Protein AF-A0A8S3XCD2-F1 (afdb_monomer_lite)

Structure (mmCIF, N/CA/C/O backbone):
data_AF-A0A8S3XCD2-F1
#
_entry.id   AF-A0A8S3XCD2-F1
#
loop_
_atom_site.group_PDB
_atom_site.id
_atom_site.type_symbol
_atom_site.label_atom_id
_atom_site.label_alt_id
_atom_site.label_comp_id
_atom_site.label_asym_id
_atom_site.label_entity_id
_atom_site.label_seq_id
_atom_site.pdbx_PDB_ins_code
_atom_site.Cartn_x
_atom_site.Cartn_y
_atom_site.Cartn_z
_atom_site.occupancy
_atom_site.B_iso_or_equiv
_atom_site.auth_seq_id
_atom_site.auth_comp_id
_atom_site.auth_asym_id
_atom_site.auth_atom_id
_atom_site.pdbx_PDB_model_num
ATOM 1 N N . MET A 1 1 ? -32.727 -1.364 23.562 1.00 34.19 1 MET A N 1
ATOM 2 C CA . MET A 1 1 ? -31.476 -1.686 22.849 1.00 34.19 1 MET A CA 1
ATOM 3 C C . MET A 1 1 ? -31.464 -0.753 21.650 1.00 34.19 1 MET A C 1
ATOM 5 O O . MET A 1 1 ? -32.323 -0.919 20.804 1.00 34.19 1 MET A O 1
ATOM 9 N N . LYS A 1 2 ? -30.705 0.352 21.694 1.00 28.16 2 LYS A N 1
ATOM 10 C CA . LYS A 1 2 ? -30.687 1.339 20.599 1.00 28.16 2 LYS A CA 1
ATOM 11 C C . LYS A 1 2 ? -29.719 0.829 19.532 1.00 28.16 2 LYS A C 1
ATOM 13 O O . LYS A 1 2 ? -28.586 0.501 19.878 1.00 28.16 2 LYS A O 1
ATOM 18 N N . ASP A 1 3 ? -30.205 0.712 18.304 1.00 31.66 3 ASP A N 1
ATOM 19 C CA . ASP A 1 3 ? -29.471 0.215 17.145 1.00 31.66 3 ASP A CA 1
ATOM 20 C C . ASP A 1 3 ? -28.191 1.015 16.894 1.00 31.66 3 ASP A C 1
ATOM 22 O O . ASP A 1 3 ? -28.205 2.239 16.789 1.00 31.66 3 ASP A O 1
ATOM 26 N N . ILE A 1 4 ? -27.075 0.298 16.776 1.00 45.28 4 ILE A N 1
ATOM 27 C CA . ILE A 1 4 ? -25.728 0.841 16.529 1.00 45.28 4 ILE A CA 1
ATOM 28 C C . ILE A 1 4 ? -25.536 1.148 15.019 1.00 45.28 4 ILE A C 1
ATOM 30 O O . ILE A 1 4 ? -24.448 1.471 14.561 1.00 45.28 4 ILE A O 1
ATOM 34 N N . HIS A 1 5 ? -26.605 1.102 14.217 1.00 49.56 5 HIS A N 1
ATOM 35 C CA . HIS A 1 5 ? -26.546 1.196 12.753 1.00 49.56 5 HIS A CA 1
ATOM 36 C C . HIS A 1 5 ? -26.761 2.602 12.170 1.00 49.56 5 HIS A C 1
ATOM 38 O O . HIS A 1 5 ? -26.759 2.752 10.955 1.00 49.56 5 HIS A O 1
ATOM 44 N N . GLN A 1 6 ? -26.908 3.655 12.981 1.00 43.69 6 GLN A N 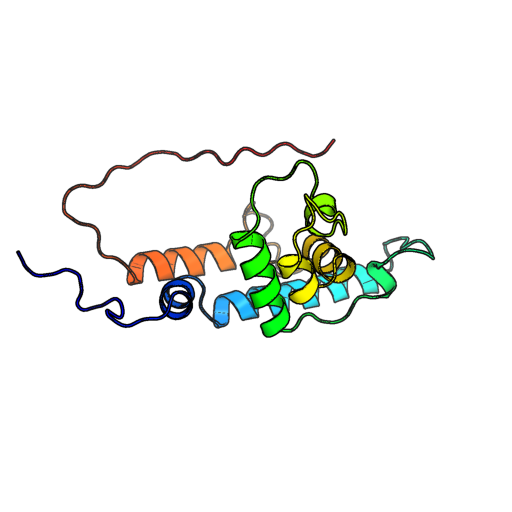1
ATOM 45 C CA . GLN A 1 6 ? -27.165 5.003 12.442 1.00 43.69 6 GLN A CA 1
ATOM 46 C C . GLN A 1 6 ? -25.947 5.708 11.811 1.00 43.69 6 GLN A C 1
ATOM 48 O O . GLN A 1 6 ? -26.102 6.822 11.320 1.00 43.69 6 GLN A O 1
ATOM 53 N N . GLY A 1 7 ? -24.757 5.095 11.798 1.00 53.38 7 GLY A N 1
ATOM 54 C CA . GLY A 1 7 ? -23.523 5.756 11.343 1.00 53.38 7 GLY A CA 1
ATOM 55 C C . GLY A 1 7 ? -22.753 5.076 10.214 1.00 53.38 7 GLY A C 1
ATOM 56 O O . GLY A 1 7 ? -21.821 5.675 9.691 1.00 53.38 7 GLY A O 1
ATOM 57 N N . ILE A 1 8 ? -23.112 3.855 9.816 1.00 56.59 8 ILE A N 1
ATOM 58 C CA . ILE A 1 8 ? -22.428 3.164 8.720 1.00 56.59 8 ILE A CA 1
ATOM 59 C C . ILE A 1 8 ? -23.480 2.873 7.663 1.00 56.59 8 ILE A C 1
ATOM 61 O O . ILE A 1 8 ? -24.450 2.175 7.945 1.00 56.59 8 ILE A O 1
ATOM 65 N N . MET A 1 9 ? -23.312 3.498 6.497 1.00 59.66 9 MET A N 1
ATOM 66 C CA . MET A 1 9 ? -24.279 3.566 5.401 1.00 59.66 9 MET A CA 1
ATOM 67 C C . MET A 1 9 ? -24.998 2.226 5.215 1.00 59.66 9 MET A C 1
ATOM 69 O O . MET A 1 9 ? -24.391 1.272 4.740 1.00 59.66 9 MET A O 1
ATOM 73 N N . ALA A 1 10 ? -26.270 2.130 5.616 1.00 66.94 10 ALA A N 1
ATOM 74 C CA . ALA A 1 10 ? -27.035 0.880 5.524 1.00 66.94 10 ALA A CA 1
ATOM 75 C C . ALA A 1 10 ? -27.162 0.381 4.068 1.00 66.94 10 ALA A C 1
ATOM 77 O O . ALA A 1 10 ? -27.310 -0.816 3.844 1.00 66.94 10 ALA A O 1
ATOM 78 N N . ASP A 1 11 ? -26.996 1.300 3.111 1.00 79.25 11 ASP A N 1
ATOM 79 C CA . ASP A 1 11 ? -27.058 1.074 1.665 1.00 79.25 11 ASP A CA 1
ATOM 80 C C . ASP A 1 11 ? -25.707 1.339 0.958 1.00 79.25 11 ASP A C 1
ATOM 82 O O . ASP A 1 11 ? -25.666 1.598 -0.245 1.00 79.25 11 ASP A O 1
ATOM 86 N N . GLY A 1 12 ? -24.594 1.325 1.703 1.00 80.94 12 GLY A N 1
ATOM 87 C CA . GLY A 1 12 ? -23.257 1.572 1.159 1.00 80.94 12 GLY A CA 1
ATOM 88 C C . GLY A 1 12 ? -22.750 0.435 0.270 1.00 80.94 12 GLY A C 1
ATOM 89 O O . GLY A 1 12 ? -23.035 -0.745 0.483 1.00 80.94 12 GLY A O 1
ATOM 90 N N . THR A 1 13 ? -21.946 0.771 -0.730 1.00 90.56 13 THR A N 1
ATOM 91 C CA . THR A 1 13 ? -21.155 -0.201 -1.488 1.00 90.56 13 THR A CA 1
ATOM 92 C C . THR A 1 13 ? -19.961 -0.683 -0.655 1.00 90.56 13 THR A C 1
ATOM 94 O O . THR A 1 13 ? -19.510 0.025 0.245 1.00 90.56 13 THR A O 1
ATOM 97 N N . PRO A 1 14 ? -19.358 -1.850 -0.962 1.00 88.25 14 PRO A N 1
ATOM 98 C CA . PRO A 1 14 ? -18.128 -2.294 -0.297 1.00 88.25 14 PRO A CA 1
ATOM 99 C C . PRO A 1 14 ? -16.991 -1.260 -0.315 1.00 88.25 14 PRO A C 1
ATOM 101 O O . PRO A 1 14 ? -16.168 -1.247 0.599 1.00 88.25 14 PRO A O 1
ATOM 104 N N . LEU A 1 15 ? -16.947 -0.399 -1.340 1.00 87.69 15 LEU A N 1
ATOM 105 C CA . LEU A 1 15 ? -15.977 0.688 -1.426 1.00 87.69 15 LEU A CA 1
ATOM 106 C C . LEU A 1 15 ? -16.259 1.774 -0.383 1.00 87.69 15 LEU A C 1
ATOM 108 O O . LEU A 1 15 ? -15.326 2.188 0.294 1.00 87.69 15 LEU A O 1
ATOM 112 N N . ASP A 1 16 ? -17.523 2.153 -0.181 1.00 89.38 16 ASP A N 1
ATOM 113 C CA . ASP A 1 16 ? -17.901 3.169 0.812 1.00 89.38 16 ASP A CA 1
ATOM 114 C C . ASP A 1 16 ? -17.467 2.751 2.225 1.00 89.38 16 ASP A C 1
ATOM 116 O O . ASP A 1 16 ? -16.927 3.553 2.983 1.00 89.38 16 ASP A O 1
ATOM 120 N N . TYR A 1 17 ? -17.618 1.466 2.572 1.00 89.38 17 TYR A N 1
ATOM 121 C CA . TYR A 1 17 ? -17.127 0.942 3.852 1.00 89.38 17 TYR A CA 1
ATOM 122 C C . TYR A 1 17 ? -15.596 0.930 3.942 1.00 89.38 17 TYR A C 1
ATOM 124 O O . TYR A 1 17 ? -15.047 1.177 5.015 1.00 89.38 17 TYR A O 1
ATOM 132 N N . LEU A 1 18 ? -14.894 0.627 2.845 1.00 89.44 18 LEU A N 1
ATOM 133 C CA . LEU A 1 18 ? -13.431 0.665 2.815 1.00 89.44 18 LEU A CA 1
ATOM 134 C C . LEU A 1 18 ? -12.920 2.095 3.020 1.00 89.44 18 LEU A C 1
ATOM 136 O O . LEU A 1 18 ? -11.981 2.296 3.788 1.00 89.44 18 LEU A O 1
ATOM 140 N N . GLU A 1 19 ? -13.552 3.075 2.376 1.00 91.75 19 GLU A N 1
ATOM 141 C CA . GLU A 1 19 ? -13.152 4.485 2.409 1.00 91.75 19 GLU A CA 1
ATOM 142 C C . GLU A 1 19 ? -13.337 5.144 3.783 1.00 91.75 19 GLU A C 1
ATOM 144 O O . GLU A 1 19 ? -12.657 6.128 4.072 1.00 91.75 19 GLU A O 1
ATOM 149 N N . VAL A 1 20 ? -14.152 4.563 4.675 1.00 91.88 20 VAL A N 1
ATOM 150 C CA . VAL A 1 20 ? -14.210 4.958 6.098 1.00 91.88 20 VAL A CA 1
ATOM 151 C C . VAL A 1 20 ? -12.853 4.777 6.786 1.00 91.88 20 VAL A C 1
ATOM 153 O O . VAL A 1 20 ? -12.458 5.596 7.613 1.00 91.88 20 VAL A O 1
ATOM 156 N N . PHE A 1 21 ? -12.123 3.711 6.450 1.00 92.06 21 PHE A N 1
ATOM 157 C CA . PHE A 1 21 ? -10.842 3.383 7.082 1.00 92.06 21 PHE A CA 1
ATOM 158 C C . PHE A 1 21 ? -9.650 3.798 6.222 1.00 92.06 21 PHE A C 1
ATOM 160 O O . PHE A 1 21 ? -8.670 4.337 6.732 1.00 92.06 21 PHE A O 1
ATOM 167 N N . MET A 1 22 ? -9.736 3.549 4.919 1.00 93.69 22 MET A N 1
ATOM 168 C CA . MET A 1 22 ? -8.720 3.837 3.916 1.00 93.69 22 MET A CA 1
ATOM 169 C C . MET A 1 22 ? -9.206 4.987 3.038 1.00 93.69 22 MET A C 1
ATOM 171 O O . MET A 1 22 ? -9.646 4.796 1.908 1.00 93.69 22 MET A O 1
ATOM 175 N N . THR A 1 23 ? -9.149 6.189 3.598 1.00 94.94 23 THR A N 1
ATOM 176 C CA . THR A 1 23 ? -9.623 7.404 2.937 1.00 94.94 23 THR A CA 1
ATOM 177 C C . THR A 1 23 ? -8.805 7.725 1.685 1.00 94.94 23 THR A C 1
ATOM 179 O O . THR A 1 23 ? -7.650 7.310 1.543 1.00 94.94 23 THR A O 1
ATOM 182 N N . PHE A 1 24 ? -9.374 8.556 0.806 1.00 95.25 24 PHE A N 1
ATOM 183 C CA . PHE A 1 24 ? -8.659 9.115 -0.344 1.00 95.25 24 PHE A CA 1
ATOM 184 C C . PHE A 1 24 ? -7.30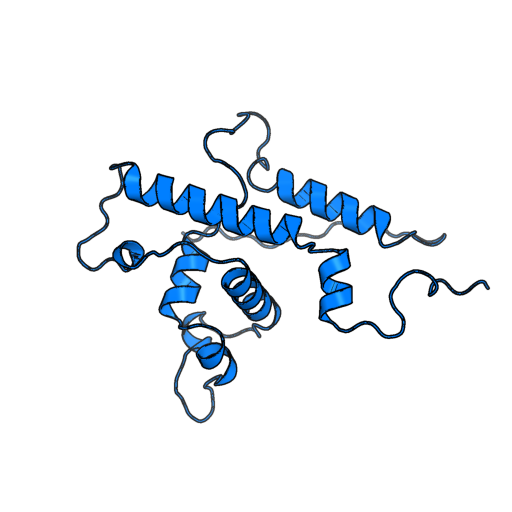3 9.719 0.050 1.00 95.25 24 PHE A C 1
ATOM 186 O O . PHE A 1 24 ? -6.308 9.471 -0.621 1.00 95.25 24 PHE A O 1
ATOM 193 N N . ASP A 1 25 ? -7.245 10.462 1.158 1.00 95.44 25 ASP A N 1
ATOM 194 C CA . ASP A 1 25 ? -6.017 11.084 1.666 1.00 95.44 25 ASP A CA 1
ATOM 195 C C . ASP A 1 25 ? -4.938 10.050 2.040 1.00 95.44 25 ASP A C 1
ATOM 197 O O . ASP A 1 25 ? -3.762 10.230 1.716 1.00 95.44 25 ASP A O 1
ATOM 201 N N . ILE A 1 26 ? -5.323 8.928 2.657 1.00 96.62 26 ILE A N 1
ATOM 202 C CA . ILE A 1 26 ? -4.398 7.823 2.946 1.00 96.62 26 ILE A CA 1
ATOM 203 C C . ILE A 1 26 ? -3.852 7.241 1.642 1.00 96.62 26 ILE A C 1
ATOM 205 O O . ILE A 1 26 ? -2.639 7.091 1.494 1.00 96.62 26 ILE A O 1
ATOM 209 N N . VAL A 1 27 ? -4.722 6.941 0.675 1.00 97.19 27 VAL A N 1
ATOM 210 C CA . VAL A 1 27 ? -4.304 6.358 -0.610 1.00 97.19 27 VAL A CA 1
ATOM 211 C C . VAL A 1 27 ? -3.428 7.332 -1.397 1.00 97.19 27 VAL A C 1
ATOM 213 O O . VAL A 1 27 ? -2.407 6.922 -1.951 1.00 97.19 27 VAL A O 1
ATOM 216 N N . GLN A 1 28 ? -3.773 8.618 -1.394 1.00 97.69 28 GLN A N 1
ATOM 217 C CA . GLN A 1 28 ? -2.985 9.675 -2.019 1.00 97.69 28 GLN A CA 1
ATOM 218 C C . GLN A 1 28 ? -1.612 9.810 -1.353 1.00 97.69 28 GLN A C 1
ATOM 220 O O . GLN A 1 28 ? -0.606 9.856 -2.053 1.00 97.69 28 GLN A O 1
ATOM 225 N N . THR A 1 29 ? -1.539 9.729 -0.021 1.00 97.06 29 THR A N 1
ATOM 226 C CA . THR A 1 29 ? -0.259 9.703 0.705 1.00 97.06 29 THR A CA 1
ATOM 227 C C . THR A 1 29 ? 0.619 8.542 0.222 1.00 97.06 29 THR A C 1
ATOM 229 O O . THR A 1 29 ? 1.798 8.734 -0.062 1.00 97.06 29 THR A O 1
ATOM 232 N N . ILE A 1 30 ? 0.058 7.337 0.062 1.00 97.69 30 ILE A N 1
ATOM 233 C CA . ILE A 1 30 ? 0.811 6.173 -0.439 1.00 97.69 30 ILE A CA 1
ATOM 234 C C . ILE A 1 30 ? 1.307 6.419 -1.872 1.00 97.69 30 ILE A C 1
ATOM 236 O O . ILE A 1 30 ? 2.438 6.057 -2.201 1.00 97.69 30 ILE A O 1
ATOM 240 N N . VAL A 1 31 ? 0.483 7.027 -2.731 1.00 98.31 31 VAL A N 1
ATOM 241 C CA . VAL A 1 31 ? 0.861 7.396 -4.105 1.00 98.31 31 VAL A CA 1
ATOM 242 C C . VAL A 1 31 ? 2.034 8.370 -4.106 1.00 98.31 31 VAL A C 1
ATOM 244 O O . VAL A 1 31 ? 3.035 8.113 -4.780 1.00 98.31 31 VAL A O 1
ATOM 247 N N . ASP A 1 32 ? 1.925 9.453 -3.343 1.00 97.56 32 ASP A N 1
ATOM 248 C CA . ASP A 1 32 ? 2.915 10.525 -3.309 1.00 97.56 32 ASP A CA 1
ATOM 249 C C . ASP A 1 32 ? 4.254 10.002 -2.796 1.00 97.56 32 ASP A C 1
ATOM 251 O O . ASP A 1 32 ? 5.275 10.174 -3.462 1.00 97.56 32 ASP A O 1
ATOM 255 N N . GLN A 1 33 ? 4.245 9.255 -1.687 1.00 96.94 33 GLN A N 1
ATOM 256 C CA . GLN A 1 33 ? 5.466 8.691 -1.109 1.00 96.94 33 GLN A CA 1
ATOM 257 C C . GLN A 1 33 ? 6.087 7.605 -1.993 1.00 96.94 33 GLN A C 1
ATOM 259 O O . GLN A 1 33 ? 7.305 7.552 -2.145 1.00 96.94 33 GLN A O 1
ATOM 264 N N . THR A 1 34 ? 5.278 6.773 -2.654 1.00 97.38 34 THR A N 1
ATOM 265 C CA . THR A 1 34 ? 5.776 5.779 -3.623 1.00 97.38 34 THR A CA 1
ATOM 266 C C . THR A 1 34 ? 6.452 6.450 -4.822 1.00 97.38 34 THR A C 1
ATOM 268 O O . THR A 1 34 ? 7.517 6.017 -5.265 1.00 97.38 34 THR A O 1
ATOM 271 N N . ASN A 1 35 ? 5.853 7.515 -5.358 1.00 97.25 35 ASN A N 1
ATOM 272 C CA . ASN A 1 35 ? 6.424 8.255 -6.482 1.00 97.25 35 ASN A CA 1
ATOM 273 C C . ASN A 1 35 ? 7.685 9.018 -6.081 1.00 97.25 35 ASN A C 1
ATOM 275 O O . ASN A 1 35 ? 8.673 8.980 -6.813 1.00 97.25 35 ASN A O 1
ATOM 279 N N . HIS A 1 36 ? 7.662 9.660 -4.914 1.00 95.38 36 HIS A N 1
ATOM 280 C CA . HIS A 1 36 ? 8.805 10.367 -4.358 1.00 95.38 36 HIS A CA 1
ATOM 281 C C . HIS A 1 36 ? 9.991 9.420 -4.137 1.00 95.38 36 HIS A C 1
ATOM 283 O O . HIS A 1 36 ? 11.083 9.667 -4.651 1.00 95.38 36 HIS A O 1
ATOM 289 N N . TYR A 1 37 ? 9.748 8.270 -3.502 1.00 94.31 37 TYR A N 1
ATOM 290 C CA . TYR A 1 37 ? 10.763 7.239 -3.313 1.00 94.31 37 TYR A CA 1
ATOM 291 C C . TYR A 1 37 ? 11.328 6.723 -4.631 1.00 94.31 37 TYR A C 1
ATOM 293 O O . TYR A 1 37 ? 12.536 6.564 -4.763 1.00 94.31 37 TYR A O 1
ATOM 301 N N . ALA A 1 38 ? 10.480 6.470 -5.629 1.00 93.31 38 ALA A N 1
ATOM 302 C CA . ALA A 1 38 ? 10.963 6.030 -6.929 1.00 93.31 38 ALA A CA 1
ATOM 303 C C . ALA A 1 38 ? 11.867 7.086 -7.586 1.00 93.31 38 ALA A C 1
ATOM 305 O O . ALA A 1 38 ? 12.894 6.727 -8.157 1.00 93.31 38 ALA A O 1
ATOM 306 N N . CYS A 1 39 ? 11.538 8.376 -7.467 1.00 91.00 39 CYS A N 1
ATOM 307 C CA . CYS A 1 39 ? 12.409 9.456 -7.929 1.00 91.00 39 CYS A CA 1
ATOM 308 C C . CYS A 1 39 ? 13.750 9.458 -7.183 1.00 91.00 39 CYS A C 1
ATOM 310 O O . CYS A 1 39 ? 14.789 9.462 -7.841 1.00 91.00 39 CYS A O 1
ATOM 312 N N . GLN A 1 40 ? 13.745 9.387 -5.847 1.00 89.00 40 GLN A N 1
ATOM 313 C CA . GLN A 1 40 ? 14.967 9.291 -5.037 1.00 89.00 40 GLN A CA 1
ATOM 314 C C . GLN A 1 40 ? 15.808 8.075 -5.459 1.00 89.00 40 GLN A C 1
ATOM 316 O O . GLN A 1 40 ? 16.967 8.205 -5.842 1.00 89.00 40 GLN A O 1
ATOM 321 N N . HIS A 1 41 ? 15.200 6.892 -5.480 1.00 86.44 41 HIS A N 1
ATOM 322 C CA . HIS A 1 41 ? 15.861 5.619 -5.750 1.00 86.44 41 HIS A CA 1
ATOM 323 C C . HIS A 1 41 ? 16.407 5.510 -7.184 1.00 86.44 41 HIS A C 1
ATOM 325 O O . HIS A 1 41 ? 17.414 4.843 -7.405 1.00 86.44 41 HIS A O 1
ATOM 331 N N . LEU A 1 42 ? 15.763 6.130 -8.178 1.00 84.56 42 LEU A N 1
ATOM 332 C CA . LEU A 1 42 ? 16.221 6.086 -9.574 1.00 84.56 42 LEU A CA 1
ATOM 333 C C . LEU A 1 42 ? 17.200 7.216 -9.924 1.00 84.56 42 LEU A C 1
ATOM 335 O O . LEU A 1 42 ? 18.028 7.031 -10.812 1.00 84.56 42 LEU A O 1
ATOM 339 N N . THR A 1 43 ? 17.127 8.362 -9.241 1.00 75.81 43 THR A N 1
ATOM 340 C CA . THR A 1 43 ? 17.940 9.553 -9.558 1.00 75.81 43 THR A CA 1
ATOM 341 C C . THR A 1 43 ? 19.214 9.639 -8.720 1.00 75.81 43 THR A C 1
ATOM 343 O O . THR A 1 43 ? 20.185 10.248 -9.158 1.00 75.81 43 THR A O 1
ATOM 346 N N . ALA A 1 44 ? 19.262 9.008 -7.541 1.00 68.19 44 ALA A N 1
ATOM 347 C CA . ALA A 1 44 ? 20.367 9.153 -6.588 1.00 68.19 44 ALA A CA 1
ATOM 348 C C . ALA A 1 44 ? 21.735 8.602 -7.051 1.00 68.19 44 ALA A C 1
ATOM 350 O O . ALA A 1 44 ? 22.666 8.595 -6.254 1.00 68.19 44 ALA A O 1
ATOM 351 N N . GLY A 1 45 ? 21.889 8.115 -8.290 1.00 58.16 45 GLY A N 1
ATOM 352 C CA . GLY A 1 45 ? 23.180 7.717 -8.881 1.00 58.16 45 GLY A CA 1
ATOM 353 C C . GLY A 1 45 ? 23.896 6.527 -8.219 1.00 58.16 45 GLY A C 1
ATOM 354 O O . GLY A 1 45 ? 24.857 6.009 -8.774 1.00 58.16 45 GLY A O 1
ATOM 355 N N . ASN A 1 46 ? 23.408 6.057 -7.070 1.00 56.34 46 ASN A N 1
ATOM 356 C CA . ASN A 1 46 ? 24.060 5.075 -6.204 1.00 56.34 46 ASN A CA 1
ATOM 357 C C . ASN A 1 46 ? 23.569 3.638 -6.424 1.00 56.34 46 ASN A C 1
ATOM 359 O O . ASN A 1 46 ? 23.838 2.758 -5.608 1.00 56.34 46 ASN A O 1
ATOM 363 N N . ILE A 1 47 ? 22.825 3.385 -7.502 1.00 65.69 47 ILE A N 1
ATOM 364 C CA . ILE A 1 47 ? 22.290 2.058 -7.807 1.00 65.69 47 ILE A CA 1
ATOM 365 C C . ILE A 1 47 ? 22.719 1.675 -9.213 1.00 65.69 47 ILE A C 1
ATOM 367 O O . ILE A 1 47 ? 22.311 2.308 -10.187 1.00 65.69 47 ILE A O 1
ATOM 371 N N . ASP A 1 48 ? 23.510 0.606 -9.309 1.00 67.56 48 ASP A N 1
ATOM 372 C CA . ASP A 1 48 ? 23.814 -0.053 -10.576 1.00 67.56 48 ASP A CA 1
ATOM 373 C C . ASP A 1 48 ? 22.553 -0.768 -11.077 1.00 67.56 48 ASP A C 1
ATOM 375 O O . ASP A 1 48 ? 22.273 -1.942 -10.809 1.00 67.56 48 ASP A O 1
ATOM 379 N N . VAL A 1 49 ? 21.697 0.005 -11.737 1.00 77.06 49 VAL A N 1
ATOM 380 C CA . VAL A 1 49 ? 20.509 -0.510 -12.394 1.00 77.06 49 VAL A CA 1
ATOM 381 C C . VAL A 1 49 ? 20.973 -1.143 -13.699 1.00 77.06 49 VAL A C 1
ATOM 383 O O . VAL A 1 49 ? 21.057 -0.474 -14.729 1.00 77.06 49 VAL A O 1
ATOM 386 N N . GLY A 1 50 ? 21.251 -2.448 -13.646 1.00 80.50 50 GLY A N 1
ATOM 387 C CA . GLY A 1 50 ? 21.716 -3.202 -14.807 1.00 80.50 50 GLY A CA 1
ATOM 388 C C . GLY A 1 50 ? 20.881 -2.924 -16.071 1.00 80.50 50 GLY A C 1
ATOM 389 O O . GLY A 1 50 ? 19.683 -2.627 -15.985 1.00 80.50 50 GLY A O 1
ATOM 390 N N . PRO A 1 51 ? 21.470 -3.045 -17.271 1.00 78.69 51 PRO A N 1
ATOM 391 C CA . PRO A 1 51 ? 20.887 -2.537 -18.519 1.00 78.69 51 PRO A CA 1
ATOM 392 C C . PRO A 1 51 ? 19.517 -3.142 -18.869 1.00 78.69 51 PRO A C 1
ATOM 394 O O . PRO A 1 51 ? 18.713 -2.514 -19.547 1.00 78.69 51 PRO A O 1
ATOM 397 N N . GLN A 1 52 ? 19.226 -4.349 -18.379 1.00 84.31 52 GLN A N 1
ATOM 398 C CA . GLN A 1 52 ? 17.959 -5.062 -18.597 1.00 84.31 52 GLN A CA 1
ATOM 399 C C . GLN A 1 52 ? 16.964 -4.903 -17.436 1.00 84.31 52 GLN A C 1
ATOM 401 O O . GLN A 1 52 ? 15.943 -5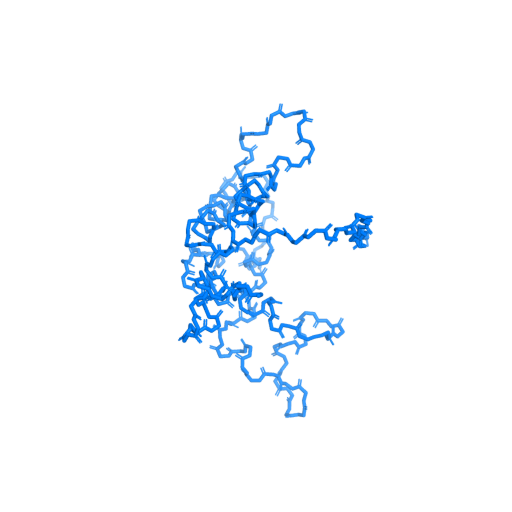.592 -17.369 1.00 84.31 52 GLN A O 1
ATOM 406 N N . SER A 1 53 ? 17.258 -4.023 -16.478 1.00 86.50 53 SER A N 1
ATOM 407 C CA . SER A 1 53 ? 16.392 -3.808 -15.330 1.00 86.50 53 SER A CA 1
ATOM 408 C C . SER A 1 53 ? 15.056 -3.223 -15.757 1.00 86.50 53 SER A C 1
ATOM 410 O O . SER A 1 53 ? 14.955 -2.250 -16.502 1.00 86.50 53 SER A O 1
ATOM 412 N N . ARG A 1 54 ? 13.988 -3.772 -15.187 1.00 87.06 54 ARG A N 1
ATOM 413 C CA . ARG A 1 54 ? 12.634 -3.262 -15.402 1.00 87.06 54 ARG A CA 1
ATOM 414 C C . ARG A 1 54 ? 12.389 -1.910 -14.745 1.00 87.06 54 ARG A C 1
ATOM 416 O O . ARG A 1 54 ? 11.391 -1.279 -15.077 1.00 87.06 54 ARG A O 1
ATOM 423 N N . LEU A 1 55 ? 13.277 -1.480 -13.848 1.00 88.19 55 LEU A N 1
ATOM 424 C CA . LEU A 1 55 ? 13.222 -0.164 -13.213 1.00 88.19 55 LEU A CA 1
ATOM 425 C C . LEU A 1 55 ? 13.278 0.974 -14.244 1.00 88.19 55 LEU A C 1
ATOM 427 O O . LEU A 1 55 ? 12.623 1.988 -14.042 1.00 88.19 55 LEU A O 1
ATOM 431 N N . HIS A 1 56 ? 13.932 0.756 -15.392 1.00 85.81 56 HIS A N 1
ATOM 432 C CA . HIS A 1 56 ? 13.954 1.703 -16.517 1.00 85.81 56 HIS A CA 1
ATOM 433 C C . HIS A 1 56 ? 12.565 1.992 -17.106 1.00 85.81 56 HIS A C 1
ATOM 435 O O . HIS A 1 56 ? 12.356 3.023 -17.732 1.00 85.81 56 HIS A O 1
ATOM 441 N N . ASN A 1 57 ? 11.591 1.103 -16.889 1.00 89.69 57 ASN A N 1
ATOM 442 C CA . ASN A 1 57 ? 10.208 1.280 -17.341 1.00 89.69 57 ASN A CA 1
ATOM 443 C C . ASN A 1 57 ? 9.307 1.919 -16.272 1.00 89.69 57 ASN A C 1
ATOM 445 O O . ASN A 1 57 ? 8.078 1.861 -16.397 1.00 89.69 57 ASN A O 1
ATOM 449 N N . TRP A 1 58 ? 9.883 2.462 -15.193 1.00 93.81 58 TRP A N 1
ATOM 450 C CA . TRP A 1 58 ? 9.104 3.129 -14.161 1.00 93.81 58 TRP A CA 1
ATOM 451 C C . TRP A 1 58 ? 8.331 4.319 -14.730 1.00 93.81 58 TRP A C 1
ATOM 453 O O . TRP A 1 58 ? 8.818 5.085 -15.558 1.00 93.81 58 TRP A O 1
ATOM 463 N N . LYS A 1 59 ? 7.097 4.463 -14.253 1.00 95.44 59 LYS A N 1
ATOM 464 C CA . LYS A 1 59 ? 6.232 5.614 -14.497 1.00 95.44 59 LYS A CA 1
ATOM 465 C C . LYS A 1 59 ? 5.537 5.967 -13.185 1.00 95.44 59 LYS A C 1
ATOM 467 O O . LYS A 1 59 ? 5.192 5.025 -12.454 1.00 95.44 59 LYS A O 1
ATOM 472 N N . PRO A 1 60 ? 5.282 7.257 -12.904 1.00 97.31 60 PRO A N 1
ATOM 473 C CA . PRO A 1 60 ? 4.538 7.661 -11.719 1.00 97.31 60 PRO A CA 1
ATOM 474 C C . PRO A 1 60 ? 3.225 6.886 -11.593 1.00 97.31 60 PRO A C 1
ATOM 476 O O . PRO A 1 60 ? 2.527 6.649 -12.580 1.00 97.31 60 PRO A O 1
ATOM 479 N N . VAL A 1 61 ? 2.937 6.412 -10.388 1.00 98.25 61 VAL A N 1
ATOM 480 C CA . VAL A 1 61 ? 1.701 5.724 -10.032 1.00 98.25 61 VAL A CA 1
ATOM 481 C C . VAL A 1 61 ? 0.600 6.758 -9.877 1.00 98.25 61 VAL A C 1
ATOM 483 O O . VAL A 1 61 ? 0.803 7.803 -9.265 1.00 98.25 61 VAL A O 1
ATOM 486 N N . THR A 1 62 ? -0.567 6.467 -10.439 1.00 98.38 62 THR A N 1
ATOM 487 C CA . THR A 1 62 ? -1.776 7.277 -10.239 1.00 98.38 62 THR A CA 1
ATOM 488 C C . THR A 1 62 ? -2.618 6.725 -9.092 1.00 98.38 62 THR A C 1
ATOM 490 O O . THR A 1 62 ? -2.526 5.542 -8.762 1.00 98.38 62 THR A O 1
ATOM 493 N N . ILE A 1 63 ? -3.518 7.537 -8.536 1.00 97.75 63 ILE A N 1
ATOM 494 C CA . ILE A 1 63 ? -4.456 7.080 -7.500 1.00 97.75 63 ILE A CA 1
ATOM 495 C C . ILE A 1 63 ? -5.314 5.890 -7.952 1.00 97.75 63 ILE A C 1
ATOM 497 O O . ILE A 1 63 ? -5.464 4.918 -7.218 1.00 97.75 63 ILE A O 1
ATOM 501 N N . ASN A 1 64 ? -5.784 5.890 -9.203 1.00 97.12 64 ASN A N 1
ATOM 502 C CA . ASN A 1 64 ? -6.542 4.769 -9.765 1.00 97.12 64 ASN A CA 1
ATOM 503 C C . ASN A 1 64 ? -5.693 3.490 -9.872 1.00 97.12 64 ASN A C 1
ATOM 505 O O . ASN A 1 64 ? -6.174 2.391 -9.598 1.00 97.12 64 ASN A O 1
ATOM 509 N N . GLU A 1 65 ? -4.419 3.606 -10.263 1.00 97.62 65 GLU A N 1
ATOM 510 C CA . GLU A 1 65 ? -3.507 2.457 -10.243 1.00 97.62 65 GLU A CA 1
ATOM 511 C C . GLU A 1 65 ? -3.266 1.945 -8.822 1.00 97.62 65 GLU A C 1
ATOM 513 O O . GLU A 1 65 ? -3.215 0.731 -8.633 1.00 97.62 65 GLU A O 1
ATOM 518 N N . MET A 1 66 ? -3.161 2.835 -7.831 1.00 97.94 66 MET A N 1
ATOM 519 C CA . MET A 1 66 ? -2.978 2.441 -6.436 1.00 97.94 66 MET A CA 1
ATOM 520 C C . MET A 1 66 ? -4.210 1.720 -5.880 1.00 97.94 66 MET A C 1
ATOM 522 O O . MET A 1 66 ? -4.059 0.659 -5.283 1.00 97.94 66 MET A O 1
ATOM 526 N N . TYR A 1 67 ? -5.427 2.200 -6.156 1.00 96.19 67 TYR A N 1
ATOM 527 C CA . TYR A 1 67 ? -6.652 1.476 -5.793 1.00 96.19 67 TYR A CA 1
ATOM 528 C C . TYR A 1 67 ? -6.706 0.083 -6.424 1.00 96.19 67 TYR A C 1
ATOM 530 O O . TYR A 1 67 ? -6.981 -0.896 -5.737 1.00 96.19 67 TYR A O 1
ATOM 538 N N . LYS A 1 68 ? -6.372 -0.042 -7.716 1.00 96.12 68 LYS A N 1
ATOM 539 C CA . LYS A 1 68 ? -6.281 -1.351 -8.387 1.00 96.12 68 LYS A CA 1
ATOM 540 C C . LYS A 1 68 ? -5.225 -2.251 -7.749 1.00 96.12 68 LYS A C 1
ATOM 542 O O . LYS A 1 68 ? -5.464 -3.444 -7.584 1.00 96.12 68 LYS A O 1
ATOM 547 N N . PHE A 1 69 ? -4.067 -1.697 -7.399 1.00 96.50 69 PHE A N 1
ATOM 548 C CA . PHE A 1 69 ? -2.997 -2.425 -6.723 1.00 96.50 69 PHE A CA 1
ATOM 549 C C . PHE A 1 69 ? -3.450 -2.944 -5.351 1.00 96.50 69 PHE A C 1
ATOM 551 O O . PHE A 1 69 ? -3.305 -4.133 -5.075 1.00 96.50 69 PHE A O 1
ATOM 558 N N . LEU A 1 70 ? -4.054 -2.089 -4.522 1.00 95.00 70 LEU A N 1
ATOM 559 C CA . LEU A 1 70 ? -4.565 -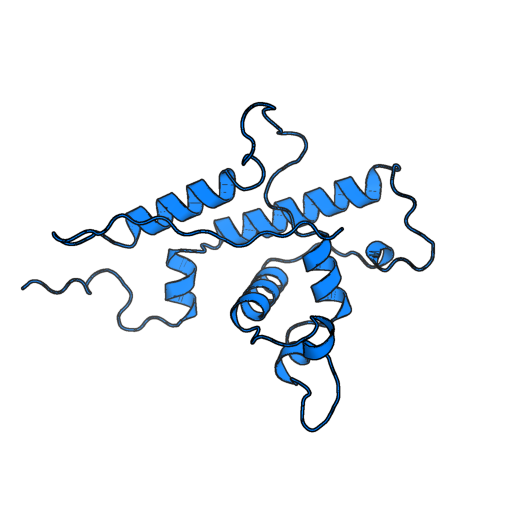2.446 -3.196 1.00 95.00 70 LEU A CA 1
ATOM 560 C C . LEU A 1 70 ? -5.721 -3.450 -3.280 1.00 95.00 70 LEU A C 1
ATOM 562 O O . LEU A 1 70 ? -5.736 -4.420 -2.526 1.00 95.00 70 LEU A O 1
ATOM 566 N N . ALA A 1 71 ? -6.629 -3.287 -4.245 1.00 93.81 71 ALA A N 1
ATOM 567 C CA . ALA A 1 71 ? -7.698 -4.246 -4.508 1.00 93.81 71 ALA A CA 1
ATOM 568 C C . ALA A 1 71 ? -7.144 -5.627 -4.886 1.00 93.81 71 ALA A C 1
ATOM 570 O O . ALA A 1 71 ? -7.646 -6.640 -4.406 1.00 93.81 71 ALA A O 1
ATOM 571 N N . LEU A 1 72 ? -6.078 -5.688 -5.696 1.00 93.69 72 LEU A N 1
ATOM 572 C CA . LEU A 1 72 ? -5.400 -6.951 -5.990 1.00 93.69 72 LEU A CA 1
ATOM 573 C C . LEU A 1 72 ? -4.767 -7.558 -4.736 1.00 93.69 72 LEU A C 1
ATOM 575 O O . LEU A 1 72 ? -4.958 -8.746 -4.508 1.00 93.69 72 LEU A O 1
ATOM 579 N N . ILE A 1 73 ? -4.073 -6.768 -3.909 1.00 92.19 73 ILE A N 1
ATOM 580 C CA . ILE A 1 73 ? -3.495 -7.244 -2.639 1.00 92.19 73 ILE A CA 1
ATOM 581 C C . ILE A 1 73 ? -4.580 -7.812 -1.713 1.00 92.19 73 ILE A C 1
ATOM 583 O O . ILE A 1 73 ? -4.390 -8.889 -1.158 1.00 92.19 73 ILE A O 1
ATOM 587 N N . GLY A 1 74 ? -5.723 -7.132 -1.583 1.00 89.44 74 GLY A N 1
ATOM 588 C CA . GLY A 1 74 ? -6.847 -7.599 -0.765 1.00 89.44 74 GLY A CA 1
ATOM 589 C C . GLY A 1 74 ? -7.572 -8.820 -1.341 1.00 89.44 74 GLY A C 1
ATOM 590 O O . GLY A 1 74 ? -8.109 -9.628 -0.590 1.00 89.44 74 GLY A O 1
ATOM 591 N N . TRP A 1 75 ? -7.575 -8.983 -2.667 1.00 89.19 75 TRP A N 1
ATOM 592 C CA . TRP A 1 75 ? -8.208 -10.114 -3.352 1.00 89.19 75 TRP A CA 1
ATOM 593 C C . TRP A 1 75 ? -7.320 -11.366 -3.424 1.00 89.19 75 TRP A C 1
ATOM 595 O O . TRP A 1 75 ? -7.823 -12.475 -3.603 1.00 89.19 75 TRP A O 1
ATOM 605 N N . MET A 1 76 ? -5.997 -11.209 -3.333 1.00 85.81 76 MET A N 1
ATOM 606 C CA . MET A 1 76 ? -5.033 -12.292 -3.522 1.00 85.81 76 MET A CA 1
ATOM 607 C C . MET A 1 76 ? -5.284 -13.472 -2.568 1.00 85.81 76 MET A C 1
ATOM 609 O O . MET A 1 76 ? -5.065 -13.396 -1.362 1.00 85.81 76 MET A O 1
ATOM 613 N N . VAL A 1 77 ? -5.687 -14.608 -3.143 1.00 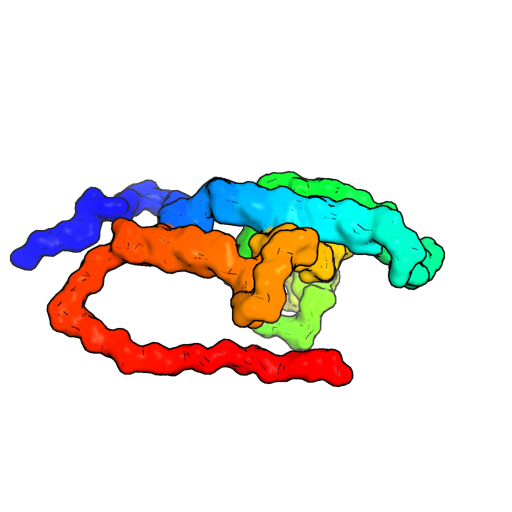81.25 77 VAL A N 1
ATOM 614 C CA . VAL A 1 77 ? -5.774 -15.905 -2.455 1.00 81.25 77 VAL A CA 1
ATOM 615 C C . VAL A 1 77 ? -4.415 -16.592 -2.423 1.00 81.25 77 VAL A C 1
ATOM 617 O O . VAL A 1 77 ? -3.670 -16.506 -3.388 1.00 81.25 77 VAL A O 1
ATOM 620 N N . LYS A 1 78 ? -4.098 -17.340 -1.363 1.00 81.56 78 LYS A N 1
ATOM 621 C CA . LYS A 1 78 ? -2.780 -17.974 -1.192 1.00 81.56 78 LYS A CA 1
ATOM 622 C C . LYS A 1 78 ? -2.395 -18.874 -2.382 1.00 81.56 78 LYS A C 1
ATOM 624 O O . LYS A 1 78 ? -2.875 -20.000 -2.495 1.00 81.56 78 LYS A O 1
ATOM 629 N N . LEU A 1 79 ? -1.474 -18.396 -3.221 1.00 83.12 79 LEU A N 1
ATOM 630 C CA . LEU A 1 79 ? -0.778 -19.179 -4.248 1.00 83.12 79 LEU A CA 1
ATOM 631 C C . LEU A 1 79 ? 0.695 -19.411 -3.871 1.00 83.12 79 LEU A C 1
ATOM 633 O O . LEU A 1 79 ? 1.248 -18.626 -3.098 1.00 83.12 79 LEU A O 1
ATOM 637 N N . PRO A 1 80 ? 1.352 -20.460 -4.411 1.00 81.62 80 PRO A N 1
ATOM 638 C CA . PRO A 1 80 ? 2.741 -20.786 -4.075 1.00 81.62 80 PRO A CA 1
ATOM 639 C C . PRO A 1 80 ? 3.732 -19.663 -4.392 1.00 81.62 80 PRO A C 1
ATOM 641 O O . PRO A 1 80 ? 4.687 -19.453 -3.650 1.00 81.62 80 PRO A O 1
ATOM 644 N N . CYS A 1 81 ? 3.509 -18.938 -5.489 1.00 83.75 81 CYS A N 1
ATOM 645 C CA . CYS A 1 81 ? 4.362 -17.840 -5.913 1.00 83.75 81 CYS A CA 1
ATOM 646 C C . CYS A 1 81 ? 3.536 -16.649 -6.412 1.00 83.75 81 CYS A C 1
ATOM 648 O O . CYS A 1 81 ? 2.502 -16.810 -7.058 1.00 83.75 81 CYS A O 1
ATOM 650 N N . ILE A 1 82 ? 4.043 -15.431 -6.205 1.00 82.88 82 ILE A N 1
ATOM 651 C CA . ILE A 1 82 ? 3.424 -14.198 -6.717 1.00 82.88 82 ILE A CA 1
ATOM 652 C C . ILE A 1 82 ? 3.308 -14.174 -8.251 1.00 82.88 82 ILE A C 1
ATOM 654 O O . ILE A 1 82 ? 2.415 -13.545 -8.817 1.00 82.88 82 ILE A O 1
ATOM 658 N N . LEU A 1 83 ? 4.172 -14.923 -8.940 1.00 84.44 83 LEU A N 1
ATOM 659 C CA . LEU A 1 83 ? 4.127 -15.084 -10.392 1.00 84.44 83 LEU A CA 1
ATOM 660 C C . LEU A 1 83 ? 2.925 -15.918 -10.850 1.00 84.44 83 LEU A C 1
ATOM 662 O O . LEU A 1 83 ? 2.474 -15.772 -11.990 1.00 84.44 83 LEU A O 1
ATOM 666 N N . ASP A 1 84 ? 2.397 -16.775 -9.974 1.00 87.12 84 ASP A N 1
ATOM 667 C CA . ASP A 1 84 ? 1.335 -17.716 -10.317 1.00 87.12 84 ASP A CA 1
ATOM 668 C C . ASP A 1 84 ? 0.014 -17.001 -10.604 1.00 87.12 84 ASP A C 1
ATOM 670 O O . ASP A 1 84 ? -0.731 -17.430 -11.485 1.00 87.12 84 ASP A O 1
ATOM 674 N N . TYR A 1 85 ? -0.215 -15.839 -9.983 1.00 88.69 85 TYR A N 1
ATOM 675 C CA . TYR A 1 85 ? -1.407 -15.021 -10.218 1.00 88.69 85 TYR A CA 1
ATOM 676 C C . TYR A 1 85 ? -1.516 -14.500 -11.660 1.00 88.69 85 TYR A C 1
ATOM 678 O O . TYR A 1 85 ? -2.618 -14.252 -12.147 1.00 88.69 85 TYR A O 1
ATOM 686 N N . TRP A 1 86 ? -0.394 -14.380 -12.379 1.00 91.94 86 TRP A N 1
ATOM 687 C CA . TRP A 1 86 ? -0.364 -13.953 -13.784 1.00 91.94 86 TRP A CA 1
ATOM 688 C C . TRP A 1 86 ? -0.144 -15.110 -14.773 1.00 91.94 86 TRP A C 1
ATOM 690 O O . TRP A 1 86 ? 0.052 -14.862 -15.971 1.00 91.94 86 TRP A O 1
ATOM 700 N N . ARG A 1 87 ? -0.201 -16.377 -14.328 1.00 88.56 87 ARG A N 1
ATOM 701 C CA . ARG A 1 87 ? -0.110 -17.534 -15.236 1.00 88.56 87 ARG A CA 1
ATOM 702 C C . ARG A 1 87 ? -1.276 -17.550 -16.226 1.00 88.56 87 ARG A C 1
ATOM 704 O O . ARG A 1 87 ? -2.423 -17.251 -15.904 1.00 88.56 87 ARG A O 1
ATOM 711 N N . LYS A 1 88 ? -0.978 -17.957 -17.464 1.00 85.38 88 LYS A N 1
ATOM 712 C CA . LYS A 1 88 ? -1.958 -18.072 -18.560 1.00 85.38 88 LYS A CA 1
ATOM 713 C C . LYS A 1 88 ? -2.611 -19.459 -18.654 1.00 85.38 88 LYS A C 1
ATOM 715 O O . LYS A 1 88 ? -3.320 -19.725 -19.620 1.00 85.38 88 LYS A O 1
ATOM 720 N N . HIS A 1 89 ? -2.339 -20.351 -17.701 1.00 84.62 89 HIS A N 1
ATOM 721 C CA . HIS A 1 89 ? -2.815 -21.732 -17.754 1.00 84.62 89 HIS A CA 1
ATOM 722 C C . HIS A 1 89 ? -4.349 -21.787 -17.723 1.00 84.62 89 HIS A C 1
ATOM 724 O O . HIS A 1 89 ? -4.964 -21.081 -16.932 1.00 84.62 89 HIS A O 1
ATOM 730 N N . LYS A 1 90 ? -4.982 -22.630 -18.546 1.00 76.94 90 LYS A N 1
ATOM 731 C CA . LYS A 1 90 ? -6.454 -22.660 -18.659 1.00 76.94 90 LYS A CA 1
ATOM 732 C C . LYS A 1 90 ? -7.163 -23.110 -17.375 1.00 76.94 90 LYS A C 1
ATOM 734 O O . LYS A 1 90 ? -8.239 -22.611 -17.090 1.00 76.94 90 LYS A O 1
ATOM 739 N N . LEU A 1 91 ? -6.552 -24.020 -16.611 1.00 75.75 91 LEU A N 1
ATOM 740 C CA . LEU A 1 91 ? -7.145 -24.573 -15.380 1.00 75.75 91 LEU A CA 1
ATOM 741 C C . LEU A 1 91 ? -6.821 -23.770 -14.109 1.00 75.75 91 LEU A C 1
ATOM 743 O O . LEU A 1 91 ? -7.568 -23.838 -13.146 1.00 75.75 91 LEU A O 1
ATOM 747 N N . TYR A 1 92 ? -5.703 -23.038 -14.098 1.00 73.31 92 TYR A N 1
ATOM 748 C CA . TYR A 1 92 ? -5.150 -22.415 -12.879 1.00 73.31 92 TYR A CA 1
ATOM 749 C C . TYR A 1 92 ? -4.823 -20.931 -13.056 1.00 73.31 92 TYR A C 1
ATOM 751 O O . TYR A 1 92 ? -4.309 -20.286 -12.149 1.00 73.31 92 TYR A O 1
ATOM 759 N N . GLY A 1 93 ? -5.039 -20.391 -14.254 1.00 79.00 93 GLY A N 1
ATOM 760 C CA . GLY A 1 93 ? -4.839 -18.981 -14.526 1.00 79.00 93 GLY A CA 1
ATOM 761 C C . GLY A 1 93 ? -5.969 -18.176 -13.913 1.00 79.00 93 GLY A C 1
ATOM 762 O O . GLY A 1 93 ? -7.121 -18.598 -13.943 1.00 79.00 93 GLY A O 1
ATOM 763 N N . LEU A 1 94 ? -5.636 -16.992 -13.411 1.00 85.31 94 LEU A N 1
ATOM 764 C CA . LEU A 1 94 ? -6.593 -16.039 -12.865 1.00 85.31 94 LEU A CA 1
ATOM 765 C C . LEU A 1 94 ? -6.769 -14.917 -13.901 1.00 85.31 94 LEU A C 1
ATOM 767 O O . LEU A 1 94 ? -5.894 -14.055 -14.036 1.00 85.31 94 LEU A O 1
ATOM 771 N N . PRO A 1 95 ? -7.833 -14.935 -14.732 1.00 84.00 95 PRO A N 1
ATOM 772 C CA . PRO A 1 95 ? -8.003 -13.936 -15.786 1.00 84.00 95 PRO A CA 1
ATOM 773 C C . PRO A 1 95 ? -8.141 -12.520 -15.224 1.00 84.00 95 PRO A C 1
ATOM 775 O O . PRO A 1 95 ? -7.498 -11.614 -15.745 1.00 84.00 95 PRO A O 1
ATOM 778 N N . LEU A 1 96 ? -8.885 -12.365 -14.123 1.00 86.25 96 LEU A N 1
ATOM 779 C CA . LEU A 1 96 ? -9.178 -11.080 -13.484 1.00 86.25 96 LEU A CA 1
ATOM 780 C C . LEU A 1 96 ? -7.916 -10.278 -13.133 1.00 86.25 96 LEU A C 1
ATOM 782 O O . LEU A 1 96 ? -7.816 -9.095 -13.439 1.00 86.25 96 LEU A O 1
ATOM 786 N N . VAL A 1 97 ? -6.911 -10.925 -12.540 1.00 88.50 97 VAL A N 1
ATOM 787 C CA . VAL A 1 97 ? -5.679 -10.243 -12.112 1.00 88.50 97 VAL A CA 1
ATOM 788 C C . VAL A 1 97 ? -4.980 -9.570 -13.296 1.00 88.50 97 VAL A C 1
ATOM 790 O O . VAL A 1 97 ? -4.510 -8.436 -13.205 1.00 88.50 97 VAL A O 1
ATOM 793 N N . ARG A 1 98 ? -4.971 -10.250 -14.447 1.00 88.25 98 ARG A N 1
ATOM 794 C CA . ARG A 1 98 ? -4.323 -9.776 -15.674 1.00 88.25 98 ARG A CA 1
ATOM 795 C C . ARG A 1 98 ? -5.082 -8.631 -16.336 1.00 88.25 98 ARG A C 1
ATOM 797 O O . ARG A 1 98 ? -4.443 -7.811 -16.989 1.00 88.25 98 ARG A O 1
ATOM 804 N N . THR A 1 99 ? -6.408 -8.587 -16.194 1.00 91.44 99 THR A N 1
ATOM 805 C CA . THR A 1 99 ? -7.228 -7.494 -16.735 1.00 91.44 99 THR A CA 1
ATOM 806 C C . THR A 1 99 ? -7.140 -6.237 -15.877 1.00 91.44 99 THR A C 1
ATOM 808 O O . THR A 1 99 ? -7.247 -5.138 -16.409 1.00 91.44 99 THR A O 1
ATOM 811 N N . VAL A 1 100 ? -6.922 -6.382 -14.565 1.00 95.00 100 VAL A N 1
ATOM 812 C CA . VAL A 1 100 ? -6.816 -5.247 -13.634 1.00 95.00 100 VAL A CA 1
ATOM 813 C C . VAL A 1 100 ? -5.452 -4.562 -13.728 1.00 95.00 100 VAL A C 1
ATOM 815 O O . VAL A 1 100 ? -5.393 -3.338 -13.854 1.00 95.00 100 VAL A O 1
ATOM 818 N N . MET A 1 101 ? -4.354 -5.326 -13.680 1.00 95.50 101 MET A N 1
ATOM 819 C CA . MET A 1 101 ? -2.999 -4.773 -13.751 1.00 95.50 101 MET A CA 1
ATOM 820 C C . MET A 1 101 ? -2.014 -5.768 -14.389 1.00 95.50 101 MET A C 1
ATOM 822 O O . MET A 1 101 ? -1.989 -6.941 -14.012 1.00 95.50 101 MET A O 1
ATOM 826 N N . PRO A 1 102 ? -1.140 -5.342 -15.321 1.00 93.88 102 PRO A N 1
ATOM 827 C CA . PRO A 1 102 ? -0.090 -6.209 -15.852 1.00 93.88 102 PRO A CA 1
ATOM 828 C C . PRO A 1 102 ? 0.914 -6.629 -14.771 1.00 93.88 102 PRO A C 1
ATOM 830 O O . PRO A 1 102 ? 1.326 -5.798 -13.959 1.00 93.88 102 PRO A O 1
ATOM 833 N N . ARG A 1 103 ? 1.406 -7.878 -14.836 1.00 92.88 103 ARG A N 1
ATOM 834 C CA . ARG A 1 103 ? 2.389 -8.438 -13.879 1.00 92.88 103 ARG A CA 1
ATOM 835 C C . ARG A 1 103 ? 3.545 -7.485 -13.642 1.00 92.88 103 ARG A C 1
ATOM 837 O O . ARG A 1 103 ? 3.931 -7.210 -12.511 1.00 92.88 103 ARG A O 1
ATOM 844 N N . ASN A 1 104 ? 4.084 -6.966 -14.746 1.00 93.06 104 ASN A N 1
ATOM 845 C CA . ASN A 1 104 ? 5.297 -6.186 -14.667 1.00 93.06 104 ASN A CA 1
ATOM 846 C C . ASN A 1 104 ? 5.096 -4.861 -13.923 1.00 93.06 104 ASN A C 1
ATOM 848 O O . ASN A 1 104 ? 6.015 -4.412 -13.241 1.00 93.06 104 ASN A O 1
ATOM 852 N N . ARG A 1 105 ? 3.905 -4.263 -14.048 1.00 95.62 105 ARG A N 1
ATOM 853 C CA . ARG A 1 105 ? 3.530 -3.039 -13.341 1.00 95.62 105 ARG A CA 1
ATOM 854 C C . ARG A 1 105 ? 3.284 -3.324 -11.865 1.00 95.62 105 ARG A C 1
ATOM 856 O O . ARG A 1 105 ? 3.832 -2.608 -11.037 1.00 95.62 105 ARG A O 1
ATOM 863 N N . PHE A 1 106 ? 2.555 -4.396 -11.550 1.00 94.94 106 PHE A N 1
ATOM 864 C CA . PHE A 1 106 ? 2.289 -4.803 -10.170 1.00 94.94 106 PHE A CA 1
ATOM 865 C C . PHE A 1 106 ? 3.580 -5.030 -9.378 1.00 94.94 106 PHE A C 1
ATOM 867 O O . PHE A 1 106 ? 3.748 -4.465 -8.307 1.00 94.94 106 PHE A O 1
ATOM 874 N N . GLU A 1 107 ? 4.531 -5.790 -9.923 1.00 93.44 107 GLU A N 1
ATOM 875 C CA . GLU A 1 107 ? 5.815 -6.047 -9.255 1.00 93.44 107 GLU A CA 1
ATOM 876 C C . GLU A 1 107 ? 6.687 -4.791 -9.119 1.00 93.44 107 GLU A C 1
ATOM 878 O O . GLU A 1 107 ? 7.416 -4.662 -8.140 1.00 93.44 107 GLU A O 1
ATOM 883 N N . LEU A 1 108 ? 6.627 -3.861 -10.082 1.00 94.62 108 LEU A N 1
ATOM 884 C CA . LEU A 1 108 ? 7.344 -2.587 -9.972 1.00 94.62 108 LEU A CA 1
ATOM 885 C C . LEU A 1 108 ? 6.770 -1.727 -8.845 1.00 94.62 108 LEU A C 1
ATOM 887 O O . LEU A 1 108 ? 7.538 -1.208 -8.041 1.00 94.62 108 LEU A O 1
ATOM 891 N N . ILE A 1 109 ? 5.439 -1.619 -8.760 1.00 96.62 109 ILE A N 1
ATOM 892 C CA . ILE A 1 109 ? 4.769 -0.924 -7.652 1.00 96.62 109 ILE A CA 1
ATOM 893 C C . ILE A 1 109 ? 5.085 -1.633 -6.336 1.00 96.62 109 ILE A C 1
ATOM 895 O O . ILE A 1 109 ? 5.478 -0.980 -5.384 1.00 96.62 109 ILE A O 1
ATOM 899 N N . LEU A 1 110 ? 5.002 -2.964 -6.283 1.00 94.38 110 LEU A N 1
ATOM 900 C CA . LEU A 1 110 ? 5.328 -3.744 -5.089 1.00 94.38 110 LEU A CA 1
ATOM 901 C C . LEU A 1 110 ? 6.759 -3.486 -4.594 1.00 94.38 110 LEU A C 1
ATOM 903 O O . LEU A 1 110 ? 6.965 -3.380 -3.389 1.00 94.38 110 LEU A O 1
ATOM 907 N N . LYS A 1 111 ? 7.725 -3.379 -5.516 1.00 92.25 111 LYS A N 1
ATOM 908 C CA . LYS A 1 111 ? 9.138 -3.132 -5.204 1.00 92.25 111 LYS A CA 1
ATOM 909 C C . LYS A 1 111 ? 9.405 -1.704 -4.721 1.00 92.25 111 LYS A C 1
ATOM 911 O O . LYS A 1 111 ? 10.258 -1.523 -3.862 1.00 92.25 111 LYS A O 1
ATOM 916 N N . LEU A 1 112 ? 8.728 -0.712 -5.297 1.00 94.56 112 LEU A N 1
ATOM 917 C CA . LEU A 1 112 ? 8.977 0.711 -5.032 1.00 94.56 112 LEU A CA 1
ATOM 918 C C . LEU A 1 112 ? 7.938 1.352 -4.104 1.00 94.56 112 LEU A C 1
ATOM 920 O O . LEU A 1 112 ? 8.021 2.545 -3.833 1.00 94.56 112 LEU A O 1
ATOM 924 N N . ARG A 1 113 ? 6.953 0.590 -3.620 1.00 95.00 113 ARG A N 1
ATOM 925 C CA . ARG A 1 113 ? 5.938 1.098 -2.698 1.00 95.00 113 ARG A CA 1
ATOM 926 C C . ARG A 1 113 ? 6.614 1.654 -1.455 1.00 95.00 113 ARG A C 1
ATOM 928 O O . ARG A 1 113 ? 7.386 0.962 -0.789 1.00 95.00 113 ARG A O 1
ATOM 935 N N . HIS A 1 114 ? 6.236 2.874 -1.116 1.00 95.12 114 HIS A N 1
ATOM 936 C CA . HIS A 1 114 ? 6.769 3.582 0.027 1.00 95.12 114 HIS A CA 1
ATOM 937 C C . HIS A 1 114 ? 5.665 4.365 0.739 1.00 95.12 114 HIS A C 1
ATOM 939 O O . HIS A 1 114 ? 4.583 4.567 0.186 1.00 95.12 114 HIS A O 1
ATOM 945 N N . PHE A 1 115 ? 5.921 4.735 1.990 1.00 95.25 115 PHE A N 1
ATOM 946 C CA . PHE A 1 115 ? 4.889 5.208 2.918 1.00 95.25 115 PHE A CA 1
ATOM 947 C C . PHE A 1 115 ? 5.295 6.454 3.719 1.00 95.25 115 PHE A C 1
ATOM 949 O O . PHE A 1 115 ? 4.455 7.039 4.397 1.00 95.25 115 PHE A O 1
ATOM 956 N N . SER A 1 116 ? 6.552 6.873 3.612 1.00 93.88 116 SER A N 1
ATOM 957 C CA . SER A 1 116 ? 7.143 8.022 4.298 1.00 93.88 116 SER A CA 1
ATOM 958 C C . SER A 1 116 ? 8.178 8.676 3.394 1.00 93.88 116 SER A C 1
ATOM 960 O O . SER A 1 116 ? 8.610 8.062 2.427 1.00 93.88 116 SER A O 1
ATOM 962 N N . ASP A 1 117 ? 8.649 9.861 3.747 1.00 91.31 117 ASP A N 1
ATOM 963 C CA . ASP A 1 117 ? 9.833 10.444 3.123 1.00 91.31 117 ASP A CA 1
ATOM 964 C C . ASP A 1 117 ? 11.094 9.939 3.849 1.00 91.31 117 ASP A C 1
ATOM 966 O O . ASP A 1 117 ? 11.156 9.981 5.079 1.00 91.31 117 ASP A O 1
ATOM 970 N N . ASN A 1 118 ? 12.092 9.431 3.116 1.00 87.69 118 ASN A N 1
ATOM 971 C CA . ASN A 1 118 ? 13.344 8.959 3.726 1.00 87.69 118 ASN A CA 1
ATOM 972 C C . ASN A 1 118 ? 14.217 10.105 4.251 1.00 87.69 118 ASN A C 1
ATOM 974 O O . ASN A 1 118 ? 15.093 9.861 5.074 1.00 87.69 118 ASN A O 1
ATOM 978 N N . GLU A 1 119 ? 14.002 11.335 3.786 1.00 87.75 119 GLU A N 1
ATOM 979 C CA . GLU A 1 119 ? 14.745 12.512 4.250 1.00 87.75 119 GLU A CA 1
ATOM 980 C C . GLU A 1 119 ? 14.241 13.018 5.611 1.00 87.75 119 GLU A C 1
ATOM 982 O O . GLU A 1 119 ? 14.902 13.831 6.254 1.00 87.75 119 GLU A O 1
ATOM 987 N N . GLN A 1 120 ? 13.098 12.507 6.079 1.00 86.75 120 GLN A N 1
ATOM 988 C CA . GLN A 1 120 ? 12.458 12.892 7.340 1.00 86.75 120 GLN A CA 1
ATOM 989 C C . GLN A 1 120 ? 12.647 11.846 8.445 1.00 86.75 120 GLN A C 1
ATOM 991 O O . GLN A 1 120 ? 11.828 11.762 9.359 1.00 86.75 120 GLN A O 1
ATOM 996 N N . ASP A 1 121 ? 13.696 11.026 8.360 1.00 87.56 121 ASP A N 1
ATOM 997 C CA . ASP A 1 121 ? 14.020 10.050 9.401 1.00 87.56 121 ASP A CA 1
ATOM 998 C C . ASP A 1 121 ? 14.352 10.776 10.722 1.00 87.56 121 ASP A C 1
ATOM 1000 O O . ASP A 1 121 ? 15.351 11.502 10.784 1.00 87.56 121 ASP A O 1
ATOM 1004 N N . PRO A 1 122 ? 13.541 10.607 11.784 1.00 86.56 122 PRO A N 1
ATOM 1005 C CA . PRO A 1 122 ? 13.779 11.278 13.056 1.00 86.56 122 PRO A CA 1
ATOM 1006 C C . PRO A 1 122 ? 14.934 10.634 13.848 1.00 86.56 122 PRO A C 1
ATOM 1008 O O . PRO A 1 122 ? 15.412 11.213 14.822 1.00 86.56 122 PRO A O 1
ATOM 1011 N N . GLY A 1 123 ? 15.412 9.449 13.442 1.00 87.88 123 GLY A N 1
ATOM 1012 C CA . GLY A 1 123 ? 16.520 8.722 14.064 1.00 87.88 123 GLY A CA 1
ATOM 1013 C C . GLY A 1 123 ? 16.166 7.962 15.350 1.00 87.88 123 GLY A C 1
ATOM 1014 O O . GLY A 1 123 ? 16.907 7.059 15.741 1.00 87.88 123 GLY A O 1
ATOM 1015 N N . ASP A 1 124 ? 15.041 8.277 15.993 1.00 91.50 124 ASP A N 1
ATOM 1016 C CA . ASP A 1 124 ? 14.589 7.685 17.259 1.00 91.50 124 ASP A CA 1
ATOM 1017 C C . ASP A 1 124 ? 13.333 6.795 17.126 1.00 91.50 124 ASP A C 1
ATOM 1019 O O . ASP A 1 124 ? 13.176 5.829 17.880 1.00 91.50 124 ASP A O 1
ATOM 1023 N N . ASP A 1 125 ? 12.464 7.042 16.140 1.00 90.50 125 ASP A N 1
ATOM 1024 C CA . ASP A 1 125 ? 11.277 6.223 15.867 1.00 90.50 125 ASP A CA 1
ATOM 1025 C C . ASP A 1 125 ? 11.564 5.103 14.858 1.00 90.50 125 ASP A C 1
ATOM 1027 O O . ASP A 1 125 ? 11.510 5.286 13.644 1.00 90.50 125 ASP A O 1
ATOM 1031 N N . ARG A 1 126 ? 11.756 3.875 15.351 1.00 89.50 126 ARG A N 1
ATOM 1032 C CA . ARG A 1 126 ? 11.964 2.684 14.499 1.00 89.50 126 ARG A CA 1
ATOM 1033 C C . ARG A 1 126 ? 10.810 2.396 13.528 1.00 89.50 126 ARG A C 1
ATOM 1035 O O . ARG A 1 126 ? 11.011 1.646 12.573 1.00 89.50 126 ARG A O 1
ATOM 1042 N N . LEU A 1 127 ? 9.611 2.935 13.770 1.00 90.50 127 LEU A N 1
ATOM 1043 C CA . LEU A 1 127 ? 8.427 2.749 12.927 1.00 90.50 127 LEU A CA 1
ATOM 1044 C C . LEU A 1 127 ? 8.104 3.977 12.066 1.00 90.50 127 LEU A C 1
ATOM 1046 O O . LEU A 1 127 ? 7.040 3.984 11.443 1.00 90.50 127 LEU A O 1
ATOM 1050 N N . TYR A 1 128 ? 8.994 4.976 11.975 1.00 93.50 128 TYR A N 1
ATOM 1051 C CA . TYR A 1 128 ? 8.722 6.236 11.264 1.00 93.50 128 TYR A CA 1
ATOM 1052 C C . TYR A 1 128 ? 8.187 6.012 9.842 1.00 93.50 128 TYR A C 1
ATOM 1054 O O . TYR A 1 128 ? 7.266 6.698 9.404 1.00 93.50 128 TYR A O 1
ATOM 1062 N N . LYS A 1 129 ? 8.682 4.966 9.159 1.00 92.69 129 LYS A N 1
ATOM 1063 C CA . LYS A 1 129 ? 8.268 4.614 7.794 1.00 92.69 129 LYS A CA 1
ATOM 1064 C C . LYS A 1 129 ? 6.787 4.293 7.647 1.00 92.69 129 LYS A C 1
ATOM 1066 O O . LYS A 1 129 ? 6.244 4.387 6.554 1.00 92.69 129 LYS A O 1
ATOM 1071 N N . LEU A 1 130 ? 6.142 3.864 8.726 1.00 93.56 130 LEU A N 1
ATOM 1072 C CA . LEU A 1 130 ? 4.720 3.534 8.761 1.00 93.56 130 LEU A CA 1
ATOM 1073 C C . LEU A 1 130 ? 3.922 4.492 9.643 1.00 93.56 130 LEU A C 1
ATOM 1075 O O . LEU A 1 130 ? 2.698 4.506 9.532 1.00 93.56 130 LEU A O 1
ATOM 1079 N N . ARG A 1 131 ? 4.586 5.280 10.498 1.00 93.12 131 ARG A N 1
ATOM 1080 C CA . ARG A 1 131 ? 3.967 6.105 11.542 1.00 93.12 131 ARG A CA 1
ATOM 1081 C C . ARG A 1 131 ? 2.842 6.973 11.002 1.00 93.12 131 ARG A C 1
ATOM 1083 O O . ARG A 1 131 ? 1.712 6.841 11.453 1.00 93.12 131 ARG A O 1
ATOM 1090 N N . THR A 1 132 ? 3.123 7.754 9.960 1.00 91.81 132 THR A N 1
ATOM 1091 C CA . THR A 1 132 ? 2.142 8.655 9.344 1.00 91.81 132 THR A CA 1
ATOM 1092 C C . THR A 1 132 ? 0.874 7.927 8.904 1.00 91.81 132 THR A C 1
ATOM 1094 O O . THR A 1 132 ? -0.227 8.432 9.100 1.00 91.81 132 THR A O 1
ATOM 1097 N N . LEU A 1 133 ? 1.001 6.732 8.320 1.00 94.38 133 LEU A N 1
ATOM 1098 C CA . LEU A 1 133 ? -0.163 5.950 7.907 1.00 94.38 133 LEU A CA 1
ATOM 1099 C C . LEU A 1 133 ? -0.854 5.290 9.097 1.00 94.38 133 LEU A C 1
ATOM 1101 O O . LEU A 1 133 ? -2.080 5.302 9.155 1.00 94.38 133 LEU A O 1
ATOM 1105 N N . MET A 1 134 ? -0.093 4.731 10.040 1.00 94.38 134 MET A N 1
ATOM 1106 C CA . MET A 1 134 ? -0.648 4.107 11.241 1.00 94.38 134 MET A CA 1
ATOM 1107 C C . MET A 1 134 ? -1.483 5.099 12.043 1.00 94.38 134 MET A C 1
ATOM 1109 O O . MET A 1 134 ? -2.597 4.758 12.421 1.00 94.38 134 MET A O 1
ATOM 1113 N N . ASP A 1 135 ? -0.998 6.321 12.244 1.00 95.12 135 ASP A N 1
ATOM 1114 C CA . ASP A 1 135 ? -1.712 7.343 13.008 1.00 95.12 135 ASP A CA 1
ATOM 1115 C C . ASP A 1 135 ? -3.027 7.733 12.313 1.00 95.12 135 ASP A C 1
ATOM 1117 O O . ASP A 1 135 ? -4.071 7.805 12.964 1.00 95.12 135 ASP A O 1
ATOM 1121 N N . LYS A 1 136 ? -3.014 7.878 10.977 1.00 95.50 136 LYS A N 1
ATOM 1122 C CA . LYS A 1 136 ? -4.232 8.100 10.176 1.00 95.50 136 LYS A CA 1
ATOM 1123 C C . LYS A 1 136 ? -5.215 6.930 10.298 1.00 95.50 136 LYS A C 1
ATOM 1125 O O . LYS A 1 136 ? -6.405 7.148 10.512 1.00 95.50 136 LYS A O 1
ATOM 1130 N N . PHE A 1 137 ? -4.734 5.690 10.205 1.00 95.19 137 PHE A N 1
ATOM 1131 C CA . PHE A 1 137 ? -5.579 4.506 10.365 1.00 95.19 137 PHE A CA 1
ATOM 1132 C C . PHE A 1 137 ? -6.169 4.414 11.773 1.00 95.19 137 PHE A C 1
ATOM 1134 O O . PHE A 1 137 ? -7.375 4.234 11.904 1.00 95.19 137 PHE A O 1
ATOM 1141 N N . ILE A 1 138 ? -5.353 4.566 12.819 1.00 94.75 138 ILE A N 1
ATOM 1142 C CA . ILE A 1 138 ? -5.791 4.537 14.222 1.00 94.75 138 ILE A CA 1
ATOM 1143 C C . ILE A 1 138 ? -6.875 5.590 14.454 1.00 94.75 138 ILE A C 1
ATOM 1145 O O . ILE A 1 138 ? -7.916 5.267 15.024 1.00 94.75 138 ILE A O 1
ATOM 1149 N N . HIS A 1 139 ? -6.668 6.813 13.958 1.00 95.38 139 HIS A N 1
ATOM 1150 C CA . HIS A 1 139 ? -7.660 7.881 14.033 1.00 95.38 139 HIS A CA 1
ATOM 1151 C C . HIS A 1 139 ? -8.986 7.484 13.364 1.00 95.38 139 HIS A C 1
ATOM 1153 O O . HIS A 1 139 ? -10.052 7.616 13.967 1.00 95.38 139 HIS A O 1
ATOM 1159 N N . ASN A 1 140 ? -8.930 6.926 12.152 1.00 93.88 140 ASN A N 1
ATOM 1160 C CA . ASN A 1 140 ? -10.126 6.476 11.441 1.00 93.88 140 ASN A CA 1
ATOM 1161 C C . ASN A 1 140 ? -10.842 5.337 12.182 1.00 93.88 140 ASN A C 1
ATOM 1163 O O . ASN A 1 140 ? -12.060 5.382 12.330 1.00 93.88 140 ASN A O 1
ATOM 1167 N N . PHE A 1 141 ? -10.109 4.348 12.708 1.00 91.94 141 PHE A N 1
ATOM 1168 C CA . PHE A 1 141 ? -10.691 3.250 13.489 1.00 91.94 141 PHE A CA 1
ATOM 1169 C C . PHE A 1 141 ? -11.394 3.748 14.757 1.00 91.94 141 PHE A C 1
ATOM 1171 O O . PHE A 1 141 ? -12.490 3.280 15.066 1.00 91.94 141 PHE A O 1
ATOM 1178 N N . GLN A 1 142 ? -10.794 4.707 15.466 1.00 91.88 142 GLN A N 1
ATOM 1179 C CA . GLN A 1 142 ? -11.371 5.305 16.674 1.00 91.88 142 GLN A CA 1
ATOM 1180 C C . GLN A 1 142 ? -12.658 6.087 16.383 1.00 91.88 142 GLN A C 1
ATOM 1182 O O . GLN A 1 142 ? -13.593 6.042 17.180 1.00 91.88 142 GLN A O 1
ATOM 1187 N N . ASN A 1 143 ? -12.727 6.769 15.238 1.00 91.06 143 ASN A N 1
ATOM 1188 C CA . ASN A 1 143 ? -13.910 7.532 14.837 1.00 91.06 143 ASN A CA 1
ATOM 1189 C C . ASN A 1 143 ? -15.021 6.652 14.246 1.00 91.06 143 ASN A C 1
ATOM 1191 O O . ASN A 1 143 ? -16.200 6.971 14.383 1.00 91.06 143 ASN A O 1
ATOM 1195 N N . ALA A 1 144 ? -14.657 5.555 13.579 1.00 88.12 144 ALA A N 1
ATOM 1196 C CA . ALA A 1 144 ? -15.602 4.696 12.873 1.00 88.12 144 ALA A CA 1
ATOM 1197 C C . ALA A 1 144 ? -16.452 3.826 13.810 1.00 88.12 144 ALA A C 1
ATOM 1199 O O . ALA A 1 144 ? -17.557 3.423 13.443 1.00 88.12 144 ALA A O 1
ATOM 1200 N N . PHE A 1 145 ? -15.949 3.498 15.004 1.00 84.88 145 PHE A N 1
ATOM 1201 C CA . PHE A 1 145 ? -16.629 2.570 15.899 1.00 84.88 145 PHE A CA 1
ATOM 1202 C C . PHE A 1 145 ? -16.440 2.920 17.374 1.00 84.88 145 PHE A C 1
ATOM 1204 O O . PHE A 1 145 ? -15.325 3.029 17.876 1.00 84.88 145 PHE A O 1
ATOM 1211 N N . THR A 1 146 ? -17.554 3.009 18.104 1.00 87.88 146 THR A N 1
ATOM 1212 C CA . THR A 1 146 ? -17.542 3.092 19.569 1.00 87.88 146 THR A CA 1
ATOM 1213 C C . THR A 1 146 ? -17.739 1.693 20.163 1.00 87.88 146 THR A C 1
ATOM 1215 O O . THR A 1 146 ? -18.808 1.104 19.971 1.00 87.88 146 THR A O 1
ATOM 1218 N N . PRO A 1 147 ? -16.755 1.142 20.897 1.00 88.19 147 PRO A N 1
ATOM 1219 C CA . PRO A 1 147 ? -16.869 -0.192 21.471 1.00 88.19 147 PRO A CA 1
ATOM 1220 C C . PRO A 1 147 ? -17.954 -0.278 22.550 1.00 88.19 147 PRO A C 1
ATOM 1222 O O . PRO A 1 147 ? -18.258 0.681 23.260 1.00 88.19 147 PRO A O 1
ATOM 1225 N N . GLY A 1 148 ? -18.541 -1.469 22.685 1.00 89.81 148 GLY A N 1
ATOM 1226 C CA . GLY A 1 148 ? -19.500 -1.777 23.744 1.00 89.81 148 GLY A CA 1
ATOM 1227 C C . GLY A 1 148 ? -18.837 -2.004 25.110 1.00 89.81 148 GLY A C 1
ATOM 1228 O O . GLY A 1 148 ? -17.636 -1.849 25.293 1.00 89.81 148 GLY A O 1
ATOM 1229 N N . LYS A 1 149 ? -19.629 -2.450 26.094 1.00 93.50 149 LYS A N 1
ATOM 1230 C CA . LYS A 1 149 ? -19.169 -2.635 27.489 1.00 93.50 149 LYS A CA 1
ATOM 1231 C C . LYS A 1 149 ? -18.142 -3.756 27.698 1.00 93.50 149 LYS A C 1
ATOM 1233 O O . LYS A 1 149 ? -17.531 -3.815 28.757 1.00 93.50 149 LYS A O 1
ATOM 1238 N N . LYS A 1 150 ? -18.022 -4.692 26.756 1.00 94.94 150 LYS A N 1
ATOM 1239 C CA . LYS A 1 150 ? -17.147 -5.865 26.865 1.00 94.94 150 LYS A CA 1
ATOM 1240 C C . LYS A 1 150 ? -16.052 -5.744 25.815 1.00 94.94 150 LYS A C 1
ATOM 1242 O O . LYS A 1 150 ? -16.351 -5.831 24.628 1.00 94.94 150 LYS A O 1
ATOM 1247 N N . ILE A 1 151 ? -14.821 -5.540 26.269 1.00 92.88 151 ILE A N 1
ATOM 1248 C CA . ILE A 1 151 ? -13.632 -5.388 25.429 1.00 92.88 151 ILE A CA 1
ATOM 1249 C C . ILE A 1 151 ? -12.640 -6.475 25.840 1.00 92.88 151 ILE A C 1
ATOM 1251 O O . ILE A 1 151 ? -12.479 -6.744 27.029 1.00 92.88 151 ILE A O 1
ATOM 1255 N N . CYS A 1 152 ? -12.012 -7.109 24.853 1.00 93.62 152 CYS A N 1
ATOM 1256 C CA . CYS A 1 152 ? -10.886 -8.010 25.054 1.00 93.62 152 CYS A CA 1
ATOM 1257 C C . CYS A 1 152 ? -9.627 -7.316 24.536 1.00 93.62 152 CYS A C 1
ATOM 1259 O O . CYS A 1 152 ? -9.675 -6.687 23.477 1.00 93.62 152 CYS A O 1
ATOM 1261 N N . ILE A 1 153 ? -8.532 -7.421 25.282 1.00 93.81 153 ILE A N 1
ATOM 1262 C CA . ILE A 1 153 ? -7.213 -6.959 24.857 1.00 93.81 153 ILE A CA 1
ATOM 1263 C C . ILE A 1 153 ? -6.365 -8.209 24.705 1.00 93.81 153 ILE A C 1
ATOM 1265 O O . ILE A 1 153 ? -6.243 -8.984 25.651 1.00 93.81 153 ILE A O 1
ATOM 1269 N N . ASP A 1 154 ? -5.821 -8.393 23.512 1.00 95.06 154 ASP A N 1
ATOM 1270 C CA . ASP A 1 154 ? -4.950 -9.510 23.184 1.00 95.06 154 ASP A CA 1
ATOM 1271 C C . ASP A 1 154 ? -3.857 -9.031 22.228 1.00 95.06 154 ASP A C 1
ATOM 1273 O O . ASP A 1 154 ? -3.994 -7.998 21.562 1.00 95.06 154 ASP A O 1
ATOM 1277 N N . GLU A 1 155 ? -2.769 -9.781 22.170 1.00 94.25 155 GLU A N 1
ATOM 1278 C CA . GLU A 1 155 ? -1.643 -9.500 21.297 1.00 94.25 155 GLU A CA 1
ATOM 1279 C C . GLU A 1 155 ? -1.803 -10.250 19.973 1.00 94.25 155 GLU A C 1
ATOM 1281 O O . GLU A 1 155 ? -2.226 -11.402 19.911 1.00 94.25 155 GLU A O 1
ATOM 1286 N N . SER A 1 156 ? -1.449 -9.592 18.871 1.00 92.81 156 SER A N 1
ATOM 1287 C CA . SER A 1 156 ? -1.387 -10.219 17.552 1.00 92.81 156 SER A CA 1
ATOM 1288 C C . SER A 1 156 ? 0.035 -10.144 17.027 1.00 92.81 156 SER A C 1
ATOM 1290 O O . SER A 1 156 ? 0.615 -9.064 16.924 1.00 92.81 156 SER A O 1
ATOM 1292 N N . LEU A 1 157 ? 0.593 -11.298 16.668 1.00 92.00 157 LEU A N 1
ATOM 1293 C CA . LEU A 1 157 ? 1.914 -11.387 16.061 1.00 92.00 157 LEU A CA 1
ATOM 1294 C C . LEU A 1 157 ? 1.769 -11.480 14.545 1.00 92.00 157 LEU A C 1
ATOM 1296 O O . LEU A 1 157 ? 1.086 -12.366 14.033 1.00 92.00 157 LEU A O 1
ATOM 1300 N N . ILE A 1 158 ? 2.442 -10.583 13.826 1.00 87.62 158 ILE A N 1
ATOM 1301 C CA . ILE A 1 158 ? 2.583 -10.659 12.371 1.00 87.62 158 ILE A CA 1
ATOM 1302 C C . ILE A 1 158 ? 3.889 -11.408 12.091 1.00 87.62 158 ILE A C 1
ATOM 1304 O O . ILE A 1 158 ? 4.959 -10.861 12.370 1.00 87.62 158 ILE A O 1
ATOM 1308 N N . PRO A 1 159 ? 3.849 -12.650 11.570 1.00 87.88 159 PRO A N 1
ATOM 1309 C CA . PRO A 1 159 ? 5.065 -13.396 11.296 1.00 87.88 159 PRO A CA 1
ATOM 1310 C C . PRO A 1 159 ? 5.900 -12.662 10.250 1.00 87.88 159 PRO A C 1
ATOM 1312 O O . PRO A 1 159 ? 5.461 -12.464 9.116 1.00 87.88 159 PRO A O 1
ATOM 1315 N N . TRP A 1 160 ? 7.118 -12.295 10.626 1.00 83.38 160 TRP A N 1
ATOM 1316 C CA . TRP A 1 160 ? 8.117 -11.751 9.721 1.00 83.38 160 TRP A CA 1
ATOM 1317 C C . TRP A 1 160 ? 9.305 -12.703 9.672 1.00 83.38 160 TRP A C 1
ATOM 1319 O O . TRP A 1 160 ? 9.785 -13.177 10.702 1.00 83.38 160 TRP A O 1
ATOM 1329 N N . ARG A 1 161 ? 9.766 -13.004 8.463 1.00 79.69 161 ARG A N 1
ATOM 1330 C CA . ARG A 1 161 ? 11.011 -13.727 8.242 1.00 79.69 161 ARG A CA 1
ATOM 1331 C C . ARG A 1 161 ? 11.799 -12.904 7.241 1.00 79.69 161 ARG A C 1
ATOM 1333 O O . ARG A 1 161 ? 11.312 -12.693 6.131 1.00 79.69 161 ARG A O 1
ATOM 1340 N N . ASP A 1 162 ? 12.973 -12.432 7.647 1.00 66.06 162 ASP A N 1
ATOM 1341 C CA . ASP A 1 162 ? 13.892 -11.792 6.715 1.00 66.06 162 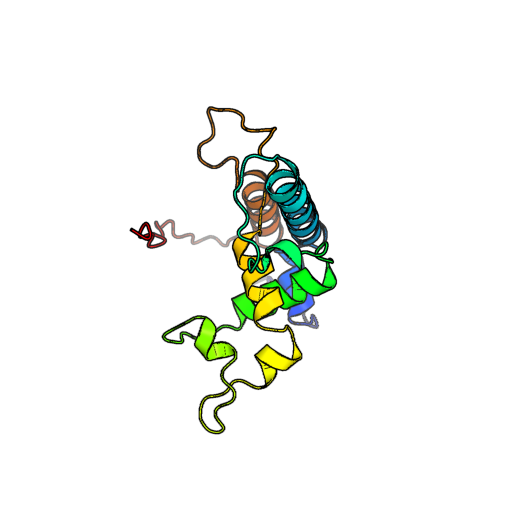ASP A CA 1
ATOM 1342 C C . ASP A 1 162 ? 14.168 -12.777 5.573 1.00 66.06 162 ASP A C 1
ATOM 1344 O O . ASP A 1 162 ? 14.473 -13.952 5.803 1.00 66.06 162 ASP A O 1
ATOM 1348 N N . LEU A 1 163 ? 13.980 -12.312 4.339 1.00 55.44 163 LEU A N 1
ATOM 1349 C CA . LEU A 1 163 ? 14.461 -13.013 3.156 1.00 55.44 163 LEU A CA 1
ATOM 1350 C C . LEU A 1 163 ? 15.993 -12.941 3.194 1.00 55.44 163 LEU A C 1
ATOM 1352 O O . LEU A 1 163 ? 16.571 -11.969 2.711 1.00 55.44 163 LEU A O 1
ATOM 1356 N N . LEU A 1 164 ? 16.620 -13.932 3.833 1.00 39.09 164 LEU A N 1
ATOM 1357 C CA . LEU A 1 164 ? 17.996 -14.334 3.536 1.00 39.09 164 LEU A CA 1
ATOM 1358 C C . LEU A 1 164 ? 18.031 -15.066 2.191 1.00 39.09 164 LEU A C 1
ATOM 1360 O O . LEU A 1 164 ? 17.119 -15.896 1.955 1.00 39.09 164 LEU A O 1
#

pLDDT: mean 86.43, std 13.66, range [28.16, 98.38]

Sequence (164 aa):
MKDIHQGIMADGTPLDYLEVFMTFDIVQTIVDQTNHYACQHLTAGNIDVGPQSRLHNWKPVTINEMYKFLALIGWMVKLPCILDYWRKHKLYGLPLVRTVMPRNRFELILKLRHFSDNEQDPGDDRLYKLRTLMDKFIHNFQNAFTPGKKICIDESLIPWRDLL

Secondary structure (DSSP, 8-state):
---TTTTS-TT--HHHHHHHHS-HHHHHHHHHHHHHHHHHHHHSS-----TT-GGGG--PPPHHHHHHHHHHHHH----SSTTGGG---TTT--HHHHHHS-HHHHHHHHHH---S-GGG--SS-TTHHHHHHHHHHHHHHHHH----S---------------

Radius of gyration: 19.4 Å; chains: 1; bounding box: 56×38×46 Å

Organism: Parnassius apollo (NCBI:txid110799)

InterPro domains:
  IPR029526 PiggyBac transposable element-derived protein [PF13843] (13-162)

Foldseek 3Di:
DDDPPPQQPPPDDPVSVVCLQCPLVQLVLQLVFLQLQLCCVVVVPPDCQDPPHLSVVDDRADSLNSVLLVVCVVVDDDDPDPVQQCDPDPVRHDVVNCVSDNPSVSVSCVVSGFRAHPVPPPVPDPCRRCVVSVVSNVVSVPVRDDDDPDDDDDDDDDDDDPPD